Protein AF-A0A7C1VMA2-F1 (afdb_monomer)

Solvent-accessible surface area (backbone atoms only — not comparable to full-atom values): 5082 Å² total; per-residue (Å²): 112,74,66,60,54,52,52,53,51,51,52,52,50,53,51,52,54,53,51,69,47,44,63,80,78,51,68,60,61,83,42,50,68,58,52,24,51,51,45,23,75,74,67,67,24,57,47,46,74,79,40,62,46,44,72,41,64,69,98,55,78,45,77,48,67,35,31,32,37,30,35,38,53,93,91,56,95,52,79,53,69,46,74,47,74,54,129

Sequence (87 aa):
MRTFIKIAVIIIVLIVVGLISLPFFIDPNDYKDEISTQVEKATGRNLTLQGDIKLSVFPWIALELGPLSLSNAEGFKADSFAKVKAA

InterPro domains:
  IPR007844 AsmA [PF05170] (1-85)
  IPR052894 AsmA-related [PTHR30441] (2-85)

pLDDT: mean 90.4, std 5.92, range [57.34, 97.19]

Secondary structure (DSSP, 8-state):
-HHHHHHHHHHHHHHHHHHHHHHHH--GGGGHHHHHHHHHHHHSS-EEE-S-EEEE-SSS-EEEE-SEEEEPPTT-SSSEEEEE---

Foldseek 3Di:
DVVVVVVVVVVVVVVVVVLVCVQVVDQCQVCQVVVQVVCCVVPVKGKDQPDGWDFDRPPHTDIDGAWIFIADHPPDPDGTDDTDHRD

Organism: NCBI:txid230105

Structure (mmCIF, N/CA/C/O backbone):
data_AF-A0A7C1VMA2-F1
#
_entry.id   AF-A0A7C1VMA2-F1
#
loop_
_atom_site.group_PDB
_atom_site.id
_atom_site.type_symbol
_atom_site.label_atom_id
_atom_site.label_alt_id
_atom_site.label_comp_id
_atom_site.label_asym_id
_atom_site.label_entity_id
_atom_site.label_seq_id
_atom_site.pdbx_PDB_ins_code
_atom_site.Cartn_x
_atom_site.Cartn_y
_atom_site.Cartn_z
_atom_site.occupancy
_atom_site.B_iso_or_equiv
_atom_site.auth_seq_id
_atom_site.auth_comp_id
_atom_site.auth_asym_id
_atom_site.auth_atom_id
_atom_site.pdbx_PDB_model_num
ATOM 1 N N . MET A 1 1 ? 33.582 -7.691 -26.271 1.00 73.12 1 MET A N 1
ATOM 2 C CA . MET A 1 1 ? 33.056 -6.448 -25.653 1.00 73.12 1 MET A CA 1
ATOM 3 C C . MET A 1 1 ? 31.669 -6.040 -26.161 1.00 73.12 1 MET A C 1
ATOM 5 O O . MET A 1 1 ? 30.747 -6.005 -25.362 1.00 73.12 1 MET A O 1
ATOM 9 N N . ARG A 1 2 ? 31.474 -5.756 -27.463 1.00 87.12 2 ARG A N 1
ATOM 10 C CA . ARG A 1 2 ? 30.201 -5.198 -27.986 1.00 87.12 2 ARG A CA 1
ATOM 11 C C . ARG A 1 2 ? 28.969 -6.094 -27.775 1.00 87.12 2 ARG A C 1
ATOM 13 O O . ARG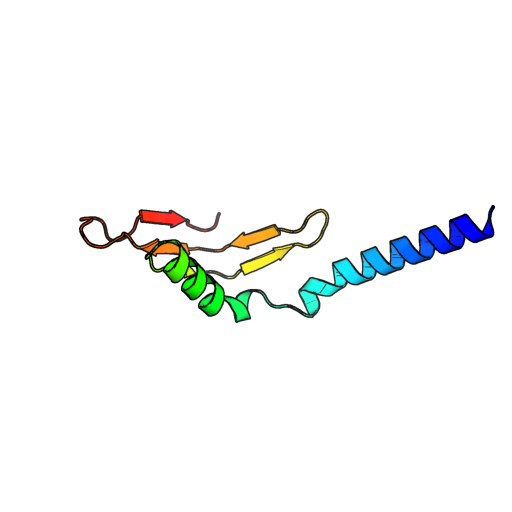 A 1 2 ? 27.896 -5.587 -27.477 1.00 87.12 2 ARG A O 1
ATOM 20 N N . THR A 1 3 ? 29.112 -7.408 -27.924 1.00 89.00 3 THR A N 1
ATOM 21 C CA . THR A 1 3 ? 28.026 -8.389 -27.731 1.00 89.00 3 THR A CA 1
ATOM 22 C C . THR A 1 3 ? 27.613 -8.533 -26.269 1.00 89.00 3 THR A C 1
ATOM 24 O O . THR A 1 3 ? 26.424 -8.547 -25.982 1.00 89.00 3 THR A O 1
ATOM 27 N N . PHE A 1 4 ? 28.575 -8.541 -25.343 1.00 92.25 4 PHE A N 1
ATOM 28 C CA . PHE A 1 4 ? 28.307 -8.571 -23.901 1.00 92.25 4 PHE A CA 1
ATOM 29 C C . PHE A 1 4 ? 27.489 -7.364 -23.432 1.00 92.25 4 PHE A C 1
ATOM 31 O O . PHE A 1 4 ? 26.523 -7.537 -22.698 1.00 92.25 4 PHE A O 1
ATOM 38 N N . ILE A 1 5 ? 27.820 -6.159 -23.908 1.00 94.69 5 ILE A N 1
ATOM 39 C CA . ILE A 1 5 ? 27.061 -4.943 -23.576 1.00 94.69 5 ILE A CA 1
ATOM 40 C C . ILE A 1 5 ? 25.617 -5.055 -24.081 1.00 94.69 5 ILE A C 1
ATOM 42 O O . ILE A 1 5 ? 24.687 -4.754 -23.342 1.00 94.69 5 ILE A O 1
ATOM 46 N N . LYS A 1 6 ? 25.411 -5.542 -25.312 1.00 95.06 6 LYS A N 1
ATOM 47 C CA . LYS A 1 6 ? 24.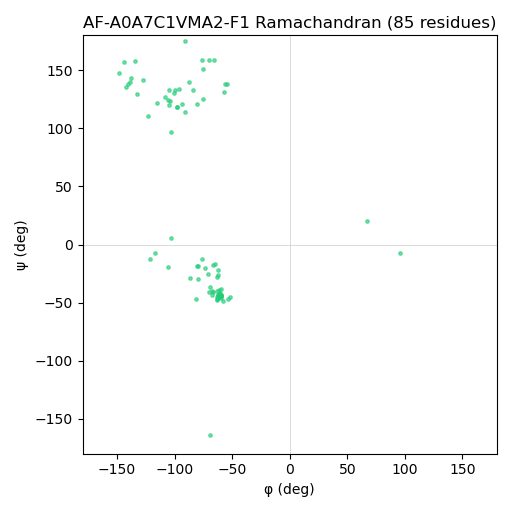060 -5.746 -25.861 1.00 95.06 6 LYS A CA 1
ATOM 48 C C . LYS A 1 6 ? 23.241 -6.731 -25.024 1.00 95.06 6 LYS A C 1
ATOM 50 O O . LYS A 1 6 ? 22.084 -6.454 -24.740 1.00 95.06 6 LYS A O 1
ATOM 55 N N . ILE A 1 7 ? 23.844 -7.847 -24.613 1.00 96.12 7 ILE A N 1
ATOM 56 C CA . ILE A 1 7 ? 23.180 -8.852 -23.770 1.00 96.12 7 ILE A CA 1
ATOM 57 C C .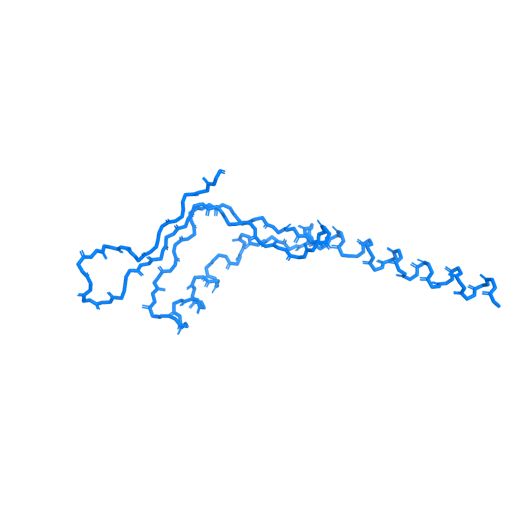 ILE A 1 7 ? 22.816 -8.254 -22.408 1.00 96.12 7 ILE A C 1
ATOM 59 O O . ILE A 1 7 ? 21.683 -8.406 -21.964 1.00 96.12 7 ILE A O 1
ATOM 63 N N . ALA A 1 8 ? 23.737 -7.521 -21.776 1.00 96.31 8 ALA A N 1
ATOM 64 C CA . ALA A 1 8 ? 23.477 -6.862 -20.499 1.00 96.31 8 ALA A CA 1
ATOM 65 C C . ALA A 1 8 ? 22.313 -5.862 -20.596 1.00 96.31 8 ALA A C 1
ATOM 67 O O . ALA A 1 8 ? 21.419 -5.877 -19.755 1.00 96.31 8 ALA A O 1
ATOM 68 N N . VAL A 1 9 ? 22.276 -5.047 -21.655 1.00 96.69 9 VAL A N 1
ATOM 69 C CA . VAL A 1 9 ? 21.172 -4.106 -21.900 1.00 96.69 9 VAL A CA 1
ATOM 70 C C . VAL A 1 9 ? 19.846 -4.844 -22.089 1.00 96.69 9 VAL A C 1
ATOM 72 O O . VAL A 1 9 ? 18.854 -4.451 -21.486 1.00 96.69 9 VAL A O 1
ATOM 75 N N . ILE A 1 10 ? 19.820 -5.930 -22.868 1.00 97.19 10 ILE A N 1
ATOM 76 C CA . ILE A 1 10 ? 18.603 -6.732 -23.072 1.00 97.19 10 ILE A CA 1
ATOM 77 C C . ILE A 1 10 ? 18.090 -7.299 -21.746 1.00 97.19 10 ILE A C 1
ATOM 79 O O . ILE A 1 10 ? 16.898 -7.207 -21.475 1.00 97.19 10 ILE A O 1
ATOM 83 N N . ILE A 1 11 ? 18.971 -7.841 -20.902 1.00 97.06 11 ILE A N 1
ATOM 84 C CA . ILE A 1 11 ? 18.583 -8.379 -19.591 1.00 97.06 11 ILE A CA 1
ATOM 85 C C . ILE A 1 11 ? 17.986 -7.279 -18.711 1.00 97.06 11 ILE A C 1
ATOM 87 O O . ILE A 1 11 ? 16.930 -7.482 -18.118 1.00 97.06 11 ILE A O 1
ATOM 91 N N . ILE A 1 12 ? 18.617 -6.102 -18.659 1.00 95.81 12 ILE A N 1
ATOM 92 C CA . ILE A 1 12 ? 18.098 -4.965 -17.888 1.00 95.81 12 ILE A CA 1
ATOM 93 C C . ILE A 1 12 ? 16.713 -4.560 -18.398 1.00 95.81 12 ILE A C 1
ATOM 95 O O . ILE A 1 12 ? 15.797 -4.389 -17.600 1.00 95.81 12 ILE A O 1
ATOM 99 N N . VAL A 1 13 ? 16.533 -4.460 -19.717 1.00 95.69 13 VAL A N 1
ATOM 100 C CA . VAL A 1 13 ? 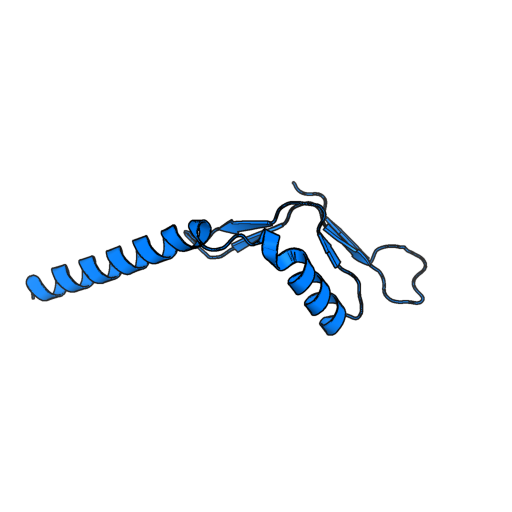15.231 -4.138 -20.317 1.00 95.69 13 VAL A CA 1
ATOM 101 C C . VAL A 1 13 ? 14.185 -5.191 -19.954 1.00 95.69 13 VAL A C 1
ATOM 103 O O . VAL A 1 13 ? 13.085 -4.824 -19.558 1.00 95.69 13 VAL A O 1
ATOM 106 N N . LEU A 1 14 ? 14.520 -6.482 -20.025 1.00 95.62 14 LEU A N 1
ATOM 107 C CA . LEU A 1 14 ? 13.602 -7.559 -19.644 1.00 95.62 14 LEU A CA 1
ATOM 108 C C . LEU A 1 14 ? 13.182 -7.467 -18.174 1.00 95.62 14 LEU A C 1
ATOM 110 O O . LEU A 1 14 ? 12.003 -7.632 -17.873 1.00 95.62 14 LEU A O 1
ATOM 114 N N . ILE A 1 15 ? 14.115 -7.155 -17.270 1.00 92.44 15 ILE A N 1
ATOM 115 C CA . ILE A 1 15 ? 13.809 -6.953 -15.848 1.00 92.44 15 ILE A CA 1
ATOM 116 C C . ILE A 1 15 ? 12.874 -5.755 -15.672 1.00 92.44 15 ILE A C 1
ATOM 118 O O . ILE A 1 15 ? 11.867 -5.870 -14.983 1.00 92.44 15 ILE A O 1
ATOM 122 N N . VAL A 1 16 ? 13.166 -4.623 -16.316 1.00 90.31 16 VAL A N 1
ATOM 123 C CA . VAL A 1 16 ? 12.334 -3.412 -16.223 1.00 90.31 16 VAL A CA 1
ATOM 124 C C . VAL A 1 16 ? 10.922 -3.672 -16.750 1.00 90.31 16 VAL A C 1
ATOM 126 O O . VAL A 1 16 ? 9.952 -3.312 -16.089 1.00 90.31 16 VAL A O 1
ATOM 129 N N . VAL A 1 17 ? 10.792 -4.347 -17.894 1.00 92.00 17 VAL A N 1
ATOM 130 C CA . VAL A 1 17 ? 9.489 -4.743 -18.450 1.00 92.00 17 VAL A CA 1
ATOM 131 C C . VAL A 1 17 ? 8.744 -5.674 -17.492 1.00 92.00 17 VAL A C 1
ATOM 133 O O . VAL A 1 17 ? 7.550 -5.486 -17.272 1.00 92.00 17 VAL A O 1
ATOM 136 N N . GLY A 1 18 ? 9.443 -6.637 -16.886 1.00 90.12 18 GLY A N 1
ATOM 137 C CA . GLY A 1 18 ? 8.865 -7.535 -15.886 1.00 90.12 18 GLY A CA 1
ATOM 138 C C . GLY A 1 18 ? 8.391 -6.809 -14.626 1.00 90.12 18 GLY A C 1
ATOM 139 O O . GLY A 1 18 ? 7.324 -7.112 -14.112 1.00 90.12 18 GLY A O 1
ATOM 140 N N . LEU A 1 19 ? 9.137 -5.815 -14.141 1.00 86.25 19 LEU A N 1
ATOM 141 C CA . LEU A 1 19 ? 8.725 -5.022 -12.980 1.00 86.25 19 LEU A CA 1
ATOM 142 C C . LEU A 1 19 ? 7.497 -4.163 -13.291 1.00 86.25 19 LEU A C 1
ATOM 144 O O . LEU A 1 19 ? 6.564 -4.136 -12.497 1.00 86.25 19 LEU A O 1
ATOM 148 N N . ILE A 1 20 ? 7.467 -3.509 -14.455 1.00 86.69 20 ILE A N 1
ATOM 149 C CA . ILE A 1 20 ? 6.330 -2.683 -14.894 1.00 86.69 20 ILE A CA 1
ATOM 150 C C . ILE A 1 20 ? 5.062 -3.524 -15.081 1.00 86.69 20 ILE A C 1
ATOM 152 O O . ILE A 1 20 ? 3.962 -2.999 -14.926 1.00 86.69 20 ILE A O 1
ATOM 156 N N . SER A 1 21 ? 5.188 -4.816 -15.399 1.00 88.44 21 SER A N 1
ATOM 157 C CA . SER A 1 21 ? 4.027 -5.687 -15.577 1.00 88.44 21 SER A CA 1
ATOM 158 C C . SER A 1 21 ? 3.415 -6.183 -14.260 1.00 88.44 21 SER A C 1
ATOM 160 O O . SER A 1 21 ? 2.246 -6.554 -14.260 1.00 88.44 21 SER A O 1
ATOM 162 N N . LEU A 1 22 ? 4.135 -6.136 -13.129 1.00 85.69 22 LEU A N 1
ATOM 163 C CA . LEU A 1 22 ? 3.651 -6.634 -11.828 1.00 85.69 22 LEU A CA 1
ATOM 164 C C . LEU A 1 22 ? 2.276 -6.089 -11.386 1.00 85.69 22 LEU A C 1
ATOM 166 O O . LEU A 1 22 ? 1.447 -6.904 -10.979 1.00 85.69 22 LEU A O 1
ATOM 170 N N . PRO A 1 23 ? 1.968 -4.778 -11.487 1.00 83.56 23 PRO A N 1
ATOM 171 C CA . PRO A 1 23 ? 0.673 -4.236 -11.066 1.00 83.56 23 PRO A CA 1
ATOM 172 C C . PRO A 1 23 ? -0.510 -4.752 -11.894 1.00 83.56 23 PRO A C 1
ATOM 174 O O . PRO A 1 23 ? -1.648 -4.625 -11.466 1.00 83.56 23 PRO A O 1
ATOM 177 N N . PHE A 1 24 ? -0.262 -5.325 -13.077 1.00 85.50 24 PHE A N 1
ATOM 178 C CA . PHE A 1 24 ? -1.315 -5.931 -13.898 1.00 85.50 24 PHE A CA 1
ATOM 179 C C . PHE A 1 24 ? -1.687 -7.344 -13.435 1.00 85.50 24 PHE A C 1
ATOM 181 O O . PHE A 1 24 ? -2.743 -7.843 -13.812 1.00 85.50 24 PHE A O 1
ATOM 188 N N . PHE A 1 25 ? -0.825 -7.998 -12.653 1.00 87.44 25 PHE A N 1
ATOM 189 C CA . PHE A 1 25 ? -1.048 -9.358 -12.153 1.00 87.44 25 PHE A CA 1
ATOM 190 C C . PHE A 1 25 ? -1.416 -9.404 -10.670 1.00 87.44 25 PHE A C 1
ATOM 192 O O . PHE A 1 25 ? -1.929 -10.420 -10.210 1.00 87.44 25 PHE A O 1
ATOM 199 N N . ILE A 1 26 ? -1.122 -8.342 -9.920 1.00 88.19 26 ILE A N 1
ATOM 200 C CA . ILE A 1 26 ? -1.315 -8.279 -8.472 1.00 88.19 26 ILE A CA 1
ATOM 201 C C . ILE A 1 26 ? -2.219 -7.088 -8.170 1.00 88.19 26 ILE A C 1
ATOM 203 O O . ILE A 1 26 ? -1.780 -5.945 -8.302 1.00 88.19 26 ILE A O 1
ATOM 207 N N . ASP A 1 27 ? -3.448 -7.358 -7.726 1.00 90.50 27 ASP A N 1
ATOM 208 C CA . ASP A 1 27 ? -4.325 -6.337 -7.156 1.00 90.50 27 ASP A CA 1
ATOM 209 C C . ASP A 1 27 ? -4.109 -6.270 -5.631 1.00 90.50 27 ASP A C 1
ATOM 211 O O . ASP A 1 27 ? -4.414 -7.226 -4.915 1.00 90.50 27 ASP A O 1
ATOM 215 N N . PRO A 1 28 ? -3.584 -5.159 -5.085 1.00 91.25 28 PRO A N 1
ATOM 216 C CA . PRO A 1 28 ? -3.407 -5.005 -3.643 1.00 91.25 28 PRO A CA 1
ATOM 217 C C . PRO A 1 28 ? -4.722 -5.035 -2.855 1.00 91.25 28 PRO A C 1
ATOM 219 O O . PRO A 1 28 ? -4.705 -5.283 -1.649 1.00 91.25 28 PRO A O 1
ATOM 222 N N . ASN A 1 29 ? -5.855 -4.749 -3.502 1.00 93.19 29 ASN A N 1
ATOM 223 C CA . ASN A 1 29 ? -7.154 -4.679 -2.843 1.00 93.19 29 ASN A CA 1
ATOM 224 C C . ASN A 1 29 ? -7.665 -6.058 -2.413 1.00 93.19 29 ASN A C 1
ATOM 226 O O . ASN A 1 29 ? -8.376 -6.134 -1.411 1.00 93.19 29 ASN A O 1
ATOM 230 N N . ASP A 1 30 ? -7.217 -7.126 -3.076 1.00 93.88 30 ASP A N 1
ATOM 231 C CA . ASP A 1 30 ? -7.522 -8.514 -2.705 1.00 93.88 30 ASP A CA 1
ATOM 232 C C . ASP A 1 30 ? -6.897 -8.913 -1.357 1.00 93.88 30 ASP A C 1
ATOM 234 O O . ASP A 1 30 ? -7.325 -9.872 -0.718 1.00 93.88 30 ASP A O 1
ATOM 238 N N . TYR A 1 31 ? -5.900 -8.156 -0.887 1.00 9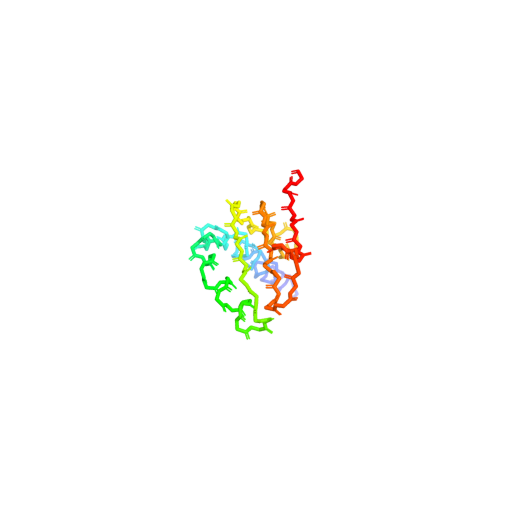3.25 31 TYR A N 1
ATOM 239 C CA . TYR A 1 31 ? -5.150 -8.446 0.336 1.00 93.25 31 TYR A CA 1
ATOM 240 C C . TYR A 1 31 ? -5.553 -7.579 1.533 1.00 93.25 31 TYR A C 1
ATOM 242 O O . TYR A 1 31 ? -4.912 -7.672 2.580 1.00 93.25 31 TYR A O 1
ATOM 250 N N . LYS A 1 32 ? -6.591 -6.736 1.426 1.00 93.31 32 LYS A N 1
ATOM 251 C CA . LYS A 1 32 ? -7.011 -5.837 2.522 1.00 93.31 32 LYS A CA 1
ATOM 252 C C . LYS A 1 32 ? -7.259 -6.591 3.830 1.00 93.31 32 LYS A C 1
ATOM 254 O O . LYS A 1 32 ? -6.730 -6.193 4.865 1.00 93.31 32 LYS A O 1
ATOM 259 N N . ASP A 1 33 ? -7.990 -7.699 3.767 1.00 93.31 33 ASP A N 1
ATOM 260 C CA . ASP A 1 33 ? -8.347 -8.491 4.949 1.00 93.31 33 ASP A CA 1
ATOM 261 C C . ASP A 1 33 ? -7.127 -9.166 5.585 1.00 93.31 33 ASP A C 1
ATOM 263 O O . ASP A 1 33 ? -6.978 -9.182 6.811 1.00 93.31 33 ASP A O 1
ATOM 267 N N . GLU A 1 34 ? -6.214 -9.673 4.754 1.00 94.75 34 GLU A N 1
ATOM 268 C CA . GLU A 1 34 ? -4.951 -10.253 5.210 1.00 94.75 34 GLU A CA 1
ATOM 269 C C . GLU A 1 34 ? -4.101 -9.177 5.897 1.00 94.75 34 GLU A C 1
ATOM 271 O O . GLU A 1 34 ? -3.643 -9.375 7.020 1.00 94.75 34 GLU A O 1
ATOM 276 N N . ILE A 1 35 ? -3.951 -7.998 5.283 1.00 93.31 35 ILE A N 1
ATOM 277 C CA . ILE A 1 35 ? -3.205 -6.870 5.859 1.00 93.31 35 ILE A CA 1
ATOM 278 C C . ILE A 1 35 ? -3.806 -6.468 7.209 1.00 93.31 35 ILE A C 1
ATOM 280 O O . ILE A 1 35 ? -3.072 -6.345 8.191 1.00 93.31 35 ILE A O 1
ATOM 284 N N . SER A 1 36 ? -5.128 -6.304 7.287 1.00 94.31 36 SER A N 1
ATOM 285 C CA . SER A 1 36 ? -5.817 -5.972 8.535 1.00 94.31 36 SER A CA 1
ATOM 286 C C . SER A 1 36 ? -5.594 -7.028 9.614 1.00 94.31 36 SER A C 1
ATOM 288 O O . SER A 1 36 ? -5.256 -6.677 10.744 1.00 94.31 36 SER A O 1
ATOM 290 N N . THR A 1 37 ? -5.676 -8.310 9.257 1.00 96.00 37 THR A N 1
ATOM 291 C CA . THR A 1 37 ? -5.426 -9.431 10.174 1.00 96.00 37 THR A CA 1
ATOM 292 C C . THR A 1 37 ? -3.989 -9.428 10.694 1.00 96.00 37 THR A C 1
ATOM 294 O O . THR A 1 37 ? -3.749 -9.647 11.881 1.00 96.00 37 THR A O 1
ATOM 297 N N . GLN A 1 38 ? -3.007 -9.182 9.826 1.00 95.81 38 GLN A N 1
ATOM 298 C CA . GLN A 1 38 ? -1.601 -9.145 10.232 1.00 95.81 38 GLN A CA 1
ATOM 299 C C . GLN A 1 38 ? -1.298 -7.928 11.114 1.00 95.81 38 GLN A C 1
ATOM 301 O O . GLN A 1 38 ? -0.547 -8.043 12.084 1.00 95.81 38 GLN A O 1
ATOM 306 N N . VAL A 1 39 ? -1.918 -6.778 10.839 1.00 94.62 39 VAL A N 1
ATOM 307 C CA . VAL A 1 39 ? -1.799 -5.585 11.689 1.00 94.62 39 VAL A CA 1
ATOM 308 C C . VAL A 1 39 ? -2.440 -5.816 13.053 1.00 94.62 39 VAL A C 1
ATOM 310 O O . VAL A 1 39 ? -1.845 -5.448 14.068 1.00 94.62 39 VAL A O 1
ATOM 313 N N . GLU A 1 40 ? -3.590 -6.482 13.109 1.00 94.12 40 GLU A N 1
ATOM 314 C CA . GLU A 1 40 ? -4.222 -6.860 14.371 1.00 94.12 40 GLU A CA 1
ATOM 315 C C . GLU A 1 40 ? -3.343 -7.818 15.174 1.00 94.12 40 GLU A C 1
ATOM 317 O O . GLU A 1 40 ? -3.077 -7.560 16.345 1.00 94.12 40 GLU A O 1
ATOM 322 N N . LYS A 1 41 ? -2.782 -8.855 14.543 1.00 95.56 41 LYS A N 1
ATOM 323 C CA . LYS A 1 41 ? -1.837 -9.768 15.206 1.00 95.56 41 LYS A CA 1
ATOM 324 C C . LYS A 1 41 ? -0.592 -9.051 15.734 1.00 95.56 41 LYS A C 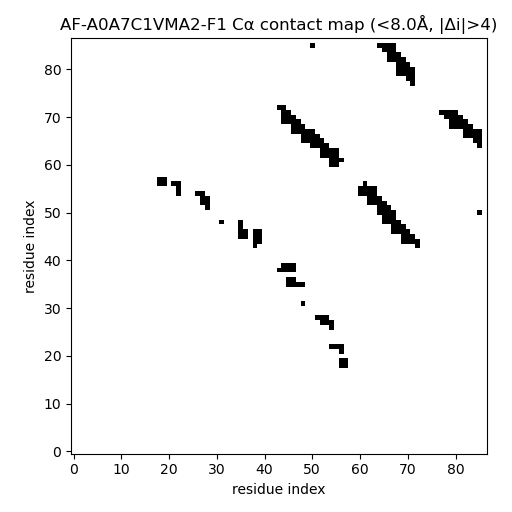1
ATOM 326 O O . LYS A 1 41 ? -0.103 -9.394 16.806 1.00 95.56 41 LYS A O 1
ATOM 331 N N . ALA A 1 42 ? -0.072 -8.074 14.993 1.00 94.50 42 ALA A N 1
ATOM 332 C CA . ALA A 1 42 ? 1.150 -7.360 15.358 1.00 94.50 42 ALA A CA 1
ATOM 333 C C . ALA A 1 42 ? 0.933 -6.263 16.413 1.00 94.50 42 ALA A C 1
ATOM 335 O O . ALA A 1 42 ? 1.850 -5.954 17.172 1.00 94.50 42 ALA A O 1
ATOM 336 N N . THR A 1 43 ? -0.250 -5.644 16.450 1.00 92.62 43 THR A N 1
ATOM 337 C CA . THR A 1 43 ? -0.506 -4.437 17.260 1.00 92.62 43 THR A CA 1
ATOM 338 C C . THR A 1 43 ? -1.622 -4.589 18.291 1.00 92.62 43 THR A C 1
ATOM 340 O O . THR A 1 43 ? -1.768 -3.720 19.151 1.00 92.62 43 THR A O 1
ATOM 343 N N . GLY A 1 44 ? -2.418 -5.657 18.206 1.00 91.56 44 GLY A N 1
ATOM 344 C CA . GLY A 1 44 ? -3.645 -5.848 18.981 1.00 91.56 44 GLY A CA 1
ATOM 345 C C . GLY A 1 44 ? -4.761 -4.864 18.616 1.00 91.56 44 GLY A C 1
ATOM 346 O O . GLY A 1 44 ? -5.631 -4.601 19.442 1.00 91.56 44 GLY A O 1
ATOM 347 N N . ARG A 1 45 ? -4.703 -4.242 17.430 1.00 93.38 45 ARG A N 1
ATOM 348 C CA . ARG A 1 45 ? -5.638 -3.193 16.993 1.00 93.38 45 ARG A CA 1
ATOM 349 C C . ARG A 1 45 ? -6.223 -3.527 15.633 1.00 93.38 45 ARG A C 1
ATOM 351 O O . ARG A 1 45 ? -5.511 -3.966 14.736 1.00 93.38 45 ARG A O 1
ATOM 358 N N . ASN A 1 46 ? -7.501 -3.224 15.457 1.00 93.75 46 ASN A N 1
ATOM 359 C CA . ASN A 1 46 ? -8.195 -3.448 14.203 1.00 93.75 46 ASN A CA 1
ATOM 360 C C . ASN A 1 46 ? -7.882 -2.309 13.219 1.00 93.75 46 ASN A C 1
ATOM 362 O O . ASN A 1 46 ? -8.124 -1.131 13.508 1.00 93.75 46 ASN A O 1
ATOM 366 N N . LEU A 1 47 ? -7.317 -2.663 12.064 1.00 94.94 47 LEU A N 1
ATOM 367 C CA . LEU A 1 47 ? -7.105 -1.755 10.943 1.00 94.94 47 LEU A CA 1
ATOM 368 C C . LEU A 1 47 ? -8.288 -1.862 9.982 1.00 94.94 47 LEU A C 1
ATOM 370 O O . LEU A 1 47 ? -8.533 -2.912 9.401 1.00 94.94 47 LEU A O 1
ATOM 374 N N . THR A 1 48 ? -8.985 -0.758 9.749 1.00 93.88 48 THR A N 1
ATOM 375 C CA . THR A 1 48 ? -10.033 -0.674 8.730 1.00 93.88 48 THR A CA 1
ATOM 376 C C . THR A 1 48 ? -9.516 0.106 7.524 1.00 93.88 48 THR A C 1
ATOM 378 O O . THR A 1 48 ? -9.173 1.283 7.643 1.00 93.88 48 THR A O 1
ATOM 381 N N . LEU A 1 49 ? -9.496 -0.544 6.361 1.00 93.56 49 LEU A N 1
ATOM 382 C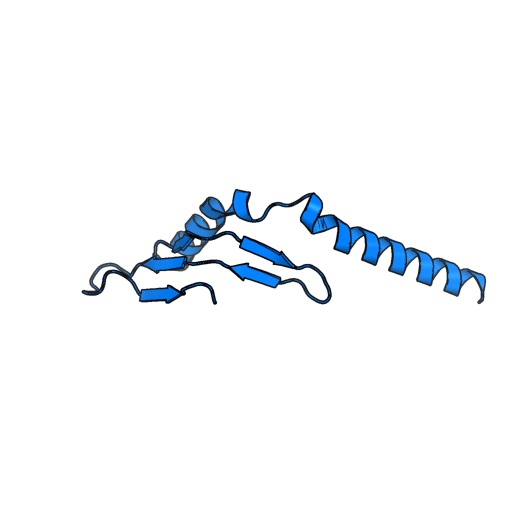 CA . LEU A 1 49 ? -9.096 0.024 5.072 1.00 93.56 49 LEU A CA 1
ATOM 383 C C . LEU A 1 49 ? -10.365 0.312 4.253 1.00 93.56 49 LEU A C 1
ATOM 385 O O . LEU A 1 49 ? -10.934 -0.598 3.660 1.00 93.56 49 LEU A O 1
ATOM 389 N N . GLN A 1 50 ? -10.855 1.557 4.266 1.00 90.06 50 GLN A N 1
ATOM 390 C CA . GLN A 1 50 ? -12.086 1.931 3.544 1.00 90.06 50 GLN A CA 1
ATOM 391 C C . GLN A 1 50 ? -11.824 2.316 2.085 1.00 90.06 50 GLN A C 1
ATOM 393 O O . GLN A 1 50 ? -12.711 2.188 1.246 1.00 90.06 50 GLN A O 1
ATOM 398 N N . GLY A 1 51 ? -10.630 2.832 1.794 1.00 88.56 51 GLY A N 1
ATOM 399 C CA . GLY A 1 51 ? -10.224 3.212 0.446 1.00 88.56 51 GLY A CA 1
ATOM 400 C C . GLY A 1 51 ? -9.527 2.108 -0.329 1.00 88.56 51 GLY A C 1
ATOM 401 O O . GLY A 1 51 ? -9.212 1.043 0.205 1.00 88.56 51 GLY A O 1
ATOM 402 N N . ASP A 1 52 ? -9.243 2.407 -1.592 1.00 91.50 52 ASP A N 1
ATOM 403 C CA . ASP A 1 52 ? -8.428 1.552 -2.444 1.00 91.50 52 ASP A CA 1
ATOM 404 C C . ASP A 1 52 ? -6.947 1.653 -2.094 1.00 91.50 52 ASP A C 1
ATOM 406 O O . ASP A 1 52 ? -6.459 2.680 -1.614 1.00 91.50 52 ASP A O 1
ATOM 410 N N . ILE A 1 53 ? -6.239 0.558 -2.342 1.00 92.12 53 ILE A N 1
ATOM 411 C CA . ILE A 1 53 ? -4.790 0.476 -2.249 1.00 92.12 53 ILE A CA 1
ATOM 412 C C . ILE A 1 53 ? -4.250 0.485 -3.672 1.00 92.12 53 ILE A C 1
ATOM 414 O O . ILE A 1 53 ? -4.607 -0.371 -4.482 1.00 92.12 53 ILE A O 1
ATOM 418 N N . LYS A 1 54 ? -3.371 1.439 -3.979 1.00 90.75 54 LYS A N 1
ATOM 419 C CA . LYS A 1 54 ? -2.662 1.476 -5.260 1.00 90.75 54 LYS A CA 1
ATOM 420 C C . LYS A 1 54 ? -1.227 1.023 -5.063 1.00 90.75 54 LYS A C 1
ATOM 422 O O . LYS A 1 54 ? -0.537 1.503 -4.167 1.00 90.75 54 LYS A O 1
ATOM 427 N N . LEU A 1 55 ? -0.773 0.128 -5.931 1.00 90.50 55 LEU A N 1
ATOM 428 C CA . LEU A 1 55 ? 0.617 -0.302 -5.989 1.00 90.50 55 LEU A CA 1
ATOM 429 C C . LEU A 1 55 ? 1.347 0.471 -7.085 1.00 90.50 55 LEU A C 1
ATOM 431 O O . LEU A 1 55 ? 1.026 0.355 -8.266 1.00 90.50 55 LEU A O 1
ATOM 435 N N . SER A 1 56 ? 2.362 1.228 -6.684 1.00 88.56 56 SER A N 1
ATOM 436 C CA . SER A 1 56 ? 3.370 1.769 -7.587 1.00 88.56 56 SER A CA 1
ATOM 437 C C . SER A 1 56 ? 4.616 0.894 -7.510 1.00 88.56 56 SER A C 1
ATOM 439 O O . SER A 1 56 ? 5.059 0.543 -6.421 1.00 88.56 56 SER A O 1
ATOM 441 N N . VAL A 1 57 ? 5.178 0.519 -8.656 1.00 87.00 57 VAL A N 1
ATOM 442 C CA . VAL A 1 57 ? 6.402 -0.308 -8.754 1.00 87.00 57 VAL A CA 1
ATOM 443 C C . VAL A 1 57 ? 7.558 0.435 -9.419 1.00 87.00 57 VAL A C 1
ATOM 445 O O . VAL A 1 57 ? 8.677 -0.073 -9.459 1.00 87.00 57 VAL A O 1
ATOM 448 N N . PHE A 1 58 ? 7.295 1.630 -9.956 1.00 83.38 58 PHE A N 1
ATOM 449 C CA . PHE A 1 58 ? 8.271 2.436 -10.674 1.00 83.38 58 PHE A CA 1
ATOM 450 C C . PHE A 1 58 ? 8.075 3.926 -10.361 1.00 83.38 58 PHE A C 1
ATOM 452 O O . PHE A 1 58 ? 6.944 4.410 -10.420 1.00 83.38 58 PHE A O 1
ATOM 459 N N . PRO A 1 59 ? 9.155 4.688 -10.102 1.00 81.88 59 PRO A N 1
ATOM 460 C CA . PRO A 1 59 ? 10.567 4.270 -10.044 1.00 81.88 59 PRO A CA 1
ATOM 461 C C . PRO A 1 59 ? 10.972 3.504 -8.771 1.00 81.88 59 PRO A C 1
ATOM 463 O O . PRO A 1 59 ? 12.042 2.901 -8.742 1.00 81.88 59 PRO A O 1
ATOM 466 N N . TRP A 1 60 ? 10.130 3.491 -7.738 1.00 87.12 60 TRP A N 1
ATOM 467 C CA . TRP A 1 60 ? 10.301 2.699 -6.516 1.00 87.12 60 TRP A CA 1
ATOM 468 C C . TRP A 1 60 ? 8.988 2.004 -6.152 1.00 87.12 60 TRP A C 1
ATOM 470 O O . TRP A 1 60 ? 7.913 2.444 -6.559 1.00 87.12 60 TRP A O 1
ATOM 480 N N . ILE A 1 61 ? 9.083 0.927 -5.369 1.00 88.62 61 ILE A N 1
ATOM 481 C CA . ILE A 1 61 ? 7.910 0.201 -4.874 1.00 88.62 61 ILE A CA 1
ATOM 482 C C . ILE A 1 61 ? 7.262 1.006 -3.745 1.00 88.62 61 ILE A C 1
ATOM 484 O O . ILE A 1 61 ? 7.924 1.342 -2.763 1.00 88.62 61 ILE A O 1
ATOM 488 N N . ALA A 1 62 ? 5.973 1.306 -3.877 1.00 90.12 62 ALA A N 1
ATOM 489 C CA . ALA A 1 62 ? 5.181 2.006 -2.877 1.00 90.12 62 ALA A CA 1
ATOM 490 C C . ALA A 1 62 ? 3.720 1.540 -2.898 1.00 90.12 62 ALA A C 1
ATOM 492 O O . ALA A 1 62 ? 3.171 1.225 -3.954 1.00 90.12 62 ALA A O 1
ATOM 493 N N . LEU A 1 63 ? 3.090 1.550 -1.724 1.00 90.88 63 LEU A N 1
ATOM 494 C CA . LEU A 1 63 ? 1.644 1.426 -1.580 1.00 90.88 63 LEU A CA 1
ATOM 495 C C . LEU A 1 63 ? 1.077 2.797 -1.223 1.00 90.88 63 LEU A C 1
ATOM 497 O O . LEU A 1 63 ? 1.492 3.411 -0.242 1.00 90.88 63 LEU A O 1
ATOM 501 N N . GLU A 1 64 ? 0.125 3.263 -2.015 1.00 91.00 64 GLU A N 1
ATOM 502 C CA . GLU A 1 64 ? -0.683 4.431 -1.697 1.00 91.00 64 GLU A CA 1
ATOM 503 C C . GLU A 1 64 ? -2.000 3.932 -1.109 1.00 91.00 64 GLU A C 1
ATOM 505 O O . GLU A 1 64 ? -2.734 3.178 -1.751 1.00 91.00 64 GLU A O 1
ATOM 510 N N . LEU A 1 65 ? -2.263 4.305 0.141 1.00 91.62 65 LEU A N 1
ATOM 511 C CA . LEU A 1 65 ? -3.441 3.862 0.871 1.00 91.62 65 LEU A CA 1
ATOM 512 C C . LEU A 1 65 ? -4.501 4.962 0.844 1.00 91.62 65 LEU A C 1
ATOM 514 O O . LEU A 1 65 ? -4.215 6.114 1.176 1.00 91.62 65 LEU A O 1
ATOM 518 N N . GLY A 1 66 ? -5.731 4.593 0.489 1.00 92.06 66 GLY A N 1
ATOM 519 C CA . GLY A 1 66 ? -6.894 5.458 0.647 1.00 92.06 66 GLY A CA 1
ATOM 520 C C . GLY A 1 66 ? -7.287 5.675 2.121 1.00 92.06 66 GLY A C 1
ATOM 521 O O . GLY A 1 66 ? -6.497 5.401 3.030 1.00 92.06 66 GLY A O 1
ATOM 522 N N . PRO A 1 67 ? -8.515 6.161 2.403 1.00 94.00 67 PRO A N 1
ATOM 523 C CA . PRO A 1 67 ? -8.937 6.414 3.774 1.00 94.00 67 PRO A CA 1
ATOM 524 C C . PRO A 1 67 ? -8.848 5.156 4.642 1.00 94.00 67 PRO A C 1
ATOM 526 O O . PRO A 1 67 ?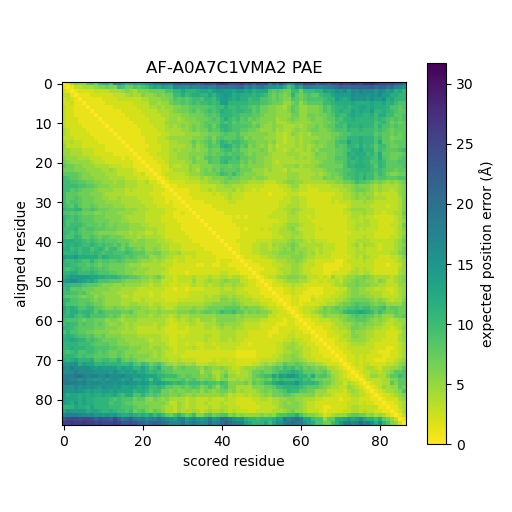 -9.331 4.083 4.263 1.00 94.00 67 PRO A O 1
ATOM 529 N N . LEU A 1 68 ? -8.228 5.304 5.811 1.00 93.81 68 LEU A N 1
ATOM 530 C CA . LEU A 1 68 ? -8.030 4.214 6.757 1.00 93.81 68 LEU A CA 1
ATOM 531 C C . LEU A 1 68 ? -8.138 4.688 8.201 1.00 93.81 68 LEU A C 1
ATOM 533 O O . LEU A 1 68 ? -7.925 5.862 8.528 1.00 93.81 68 LEU A O 1
ATOM 537 N N . SER A 1 69 ? -8.444 3.747 9.085 1.00 94.25 69 SER A N 1
ATOM 538 C CA . SER A 1 69 ? -8.500 3.980 10.523 1.00 94.25 69 SER A CA 1
ATOM 539 C C . SER A 1 69 ? -7.931 2.805 11.293 1.00 94.25 69 SER A C 1
ATOM 541 O O . SER A 1 69 ? -8.242 1.659 10.988 1.00 94.25 69 SER A O 1
ATOM 543 N N . LEU A 1 70 ? -7.159 3.100 12.332 1.00 95.00 70 LEU A N 1
ATOM 544 C CA . LEU A 1 70 ? -6.670 2.116 13.287 1.00 95.00 70 LEU A CA 1
ATOM 545 C C . LEU A 1 70 ? -7.407 2.295 14.613 1.00 95.00 70 LEU A C 1
ATOM 547 O O . LEU A 1 70 ? -7.443 3.403 15.167 1.00 95.00 70 LEU A O 1
ATOM 551 N N . SER A 1 71 ? -7.989 1.213 15.125 1.00 94.38 71 SER A N 1
ATOM 552 C CA . SER A 1 71 ? -8.700 1.230 16.398 1.00 94.38 71 SER A CA 1
ATOM 553 C C . SER A 1 71 ? -7.750 1.512 17.559 1.00 94.38 71 SER A C 1
ATOM 555 O O . SER A 1 71 ? -6.522 1.346 17.487 1.00 94.38 71 SER A O 1
ATOM 557 N N . ASN A 1 72 ? -8.325 1.976 18.662 1.00 93.19 72 ASN A N 1
ATOM 558 C CA . ASN A 1 72 ? -7.585 1.990 19.908 1.00 93.19 72 ASN A CA 1
ATOM 559 C C . ASN A 1 72 ? -7.498 0.595 20.526 1.00 93.19 72 ASN A C 1
ATOM 561 O O . ASN A 1 72 ? -8.290 -0.290 20.202 1.00 93.19 72 ASN A O 1
ATOM 565 N N . ALA A 1 73 ? -6.510 0.423 21.400 1.00 86.00 73 ALA A N 1
ATOM 566 C CA . ALA A 1 73 ? -6.463 -0.736 22.277 1.00 86.00 73 ALA A CA 1
ATOM 567 C C . ALA A 1 73 ? -7.580 -0.637 23.327 1.00 86.00 73 ALA A C 1
ATOM 569 O O . ALA A 1 73 ? -8.068 0.460 23.630 1.00 86.00 73 ALA A O 1
ATOM 570 N N . GLU A 1 74 ? -7.955 -1.774 23.906 1.00 82.50 74 GLU A N 1
ATOM 571 C CA . GLU A 1 74 ? -8.921 -1.812 25.003 1.00 82.50 74 GLU A CA 1
ATOM 572 C C . GLU A 1 74 ? -8.481 -0.896 26.162 1.00 82.50 74 GLU A C 1
ATOM 574 O O . GLU A 1 74 ? -7.303 -0.816 26.513 1.00 82.50 74 GLU A O 1
ATOM 579 N N . GLY A 1 75 ? -9.436 -0.163 26.743 1.00 83.38 75 GLY A N 1
ATOM 580 C CA . GLY A 1 75 ? -9.201 0.751 27.871 1.00 83.38 75 GLY A CA 1
ATOM 581 C C . GLY A 1 75 ? -8.977 2.222 27.500 1.00 83.38 75 GLY A C 1
ATOM 582 O O . GLY A 1 75 ? -8.966 3.081 28.384 1.00 83.38 75 GLY A O 1
ATOM 583 N N . PHE A 1 76 ? -8.864 2.557 26.214 1.00 86.62 76 PHE A N 1
ATOM 584 C CA . PHE A 1 76 ? -8.825 3.950 25.763 1.00 86.62 76 PHE A CA 1
ATOM 585 C C . PHE A 1 76 ? -10.237 4.497 25.519 1.00 86.62 76 PHE A C 1
ATOM 587 O O . PHE A 1 76 ? -11.089 3.825 24.951 1.00 86.62 76 PHE A O 1
ATOM 594 N N . LYS A 1 77 ? -10.482 5.755 25.916 1.00 85.44 77 LYS A N 1
ATOM 595 C CA . LYS A 1 77 ? -11.793 6.420 25.759 1.00 85.44 77 LYS A CA 1
ATOM 596 C C . LYS A 1 77 ? -12.127 6.833 24.321 1.00 85.44 77 LYS A C 1
ATOM 598 O O . LYS A 1 77 ? -13.278 7.136 24.040 1.00 85.44 77 LYS A O 1
ATOM 603 N N . ALA A 1 78 ? -11.123 6.943 23.455 1.00 87.06 78 ALA A N 1
ATOM 604 C CA . ALA A 1 78 ? -11.302 7.372 22.072 1.00 87.06 78 ALA A CA 1
ATOM 605 C C . ALA A 1 78 ? -11.398 6.157 21.147 1.00 87.06 78 ALA A C 1
ATOM 607 O O . ALA A 1 78 ? -10.533 5.285 21.217 1.00 87.06 78 ALA A O 1
ATOM 608 N N . ASP A 1 79 ? -12.371 6.154 20.235 1.00 84.69 79 ASP A N 1
ATOM 609 C CA . ASP A 1 79 ? -12.672 5.012 19.354 1.00 84.69 79 ASP A CA 1
ATOM 610 C C . ASP A 1 79 ? -11.527 4.634 18.402 1.00 84.69 79 ASP A C 1
ATOM 612 O O . ASP A 1 79 ? -11.419 3.500 17.936 1.00 84.69 79 ASP A O 1
ATOM 616 N N . SER A 1 80 ? -10.661 5.585 18.057 1.00 90.44 80 SER A N 1
ATOM 617 C CA . SER A 1 80 ? -9.571 5.351 17.110 1.00 90.44 80 SER A CA 1
ATOM 618 C C . SER A 1 80 ? -8.286 5.994 17.579 1.00 90.44 80 SER A C 1
ATOM 620 O O . SER A 1 80 ? -8.281 7.091 18.133 1.00 90.44 80 SER A O 1
ATOM 622 N N . PHE A 1 81 ? -7.192 5.299 17.308 1.00 92.75 81 PHE A N 1
ATOM 623 C CA . PHE A 1 81 ? -5.848 5.780 17.567 1.00 92.75 81 PHE A CA 1
ATOM 624 C C . PHE A 1 81 ? -5.362 6.709 16.464 1.00 92.75 81 PHE A C 1
ATOM 626 O O . PHE A 1 81 ? -4.851 7.791 16.734 1.00 92.75 81 PHE A O 1
ATOM 633 N N . ALA A 1 82 ? -5.563 6.289 15.216 1.00 92.94 82 ALA A N 1
ATOM 634 C CA . ALA A 1 82 ? -5.184 7.048 14.040 1.00 92.94 82 ALA A CA 1
ATOM 635 C C . ALA A 1 82 ? -6.290 6.951 12.992 1.00 92.94 82 ALA A C 1
ATOM 637 O O . ALA A 1 82 ? -6.881 5.891 12.788 1.00 92.94 82 ALA A O 1
ATOM 638 N N . LYS A 1 83 ? -6.561 8.066 12.318 1.00 92.81 83 LYS A N 1
ATOM 639 C CA . LYS A 1 83 ? -7.397 8.116 11.119 1.00 92.81 83 LYS A CA 1
ATOM 640 C C . LYS A 1 83 ? -6.667 8.946 10.082 1.00 92.81 83 LYS A C 1
ATOM 642 O O . LYS A 1 83 ? -6.253 10.064 10.380 1.00 92.81 83 LYS A O 1
ATOM 647 N N . VAL A 1 84 ? -6.536 8.406 8.880 1.00 92.25 84 VAL A N 1
ATOM 648 C CA . VAL A 1 84 ? -5.970 9.116 7.736 1.00 92.25 84 VAL A CA 1
ATOM 649 C C . VAL A 1 84 ? -7.084 9.264 6.716 1.00 92.25 84 VAL A C 1
ATOM 651 O O . VAL A 1 84 ? -7.692 8.281 6.295 1.00 92.25 84 VAL A O 1
ATOM 654 N N . LYS A 1 85 ? -7.386 10.508 6.351 1.00 85.88 85 LYS A N 1
ATOM 655 C CA . LYS A 1 85 ? -8.200 10.796 5.171 1.00 85.88 85 LYS A CA 1
ATOM 656 C C . LYS A 1 85 ? -7.250 10.787 3.979 1.00 85.88 85 LYS A C 1
ATOM 658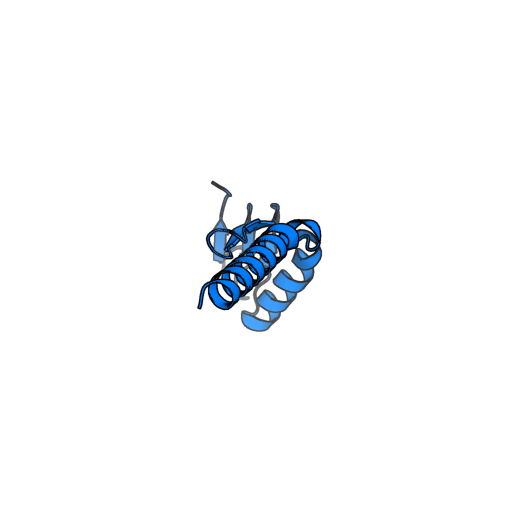 O O . LYS A 1 85 ? -6.171 11.367 4.086 1.00 85.88 85 LYS A O 1
ATOM 663 N N . ALA A 1 86 ? -7.625 10.111 2.895 1.00 70.94 86 ALA A N 1
ATOM 664 C CA . ALA A 1 86 ? -6.866 10.209 1.653 1.00 70.94 86 ALA A CA 1
ATOM 665 C C . ALA A 1 86 ? -6.771 11.680 1.229 1.00 70.94 86 ALA A C 1
ATOM 667 O O . ALA A 1 86 ? -7.742 12.425 1.403 1.00 70.94 86 ALA A O 1
ATOM 668 N N . ALA A 1 87 ? -5.582 12.073 0.772 1.00 57.34 87 ALA A N 1
ATOM 669 C CA . ALA A 1 87 ? -5.293 13.413 0.273 1.00 57.34 87 ALA A CA 1
ATOM 670 C C . ALA A 1 87 ? -5.962 13.660 -1.084 1.00 57.34 87 ALA A C 1
ATOM 672 O O . ALA A 1 87 ? -6.082 12.688 -1.864 1.00 57.34 87 ALA A O 1
#

Nearest PDB structures (foldseek):
  7zx7-assembly1_U  TM=2.813E-01  e=2.586E+00  Homo sapiens

Radius of gyration: 19.62 Å; Cα contacts (8 Å, |Δi|>4): 103; chains: 1; bounding box: 46×24×56 Å

Mean predicted aligned error: 5.83 Å